Protein AF-A0A482RME7-F1 (afdb_monomer_lite)

Structure (mmCIF, N/CA/C/O backbone):
data_AF-A0A482RME7-F1
#
_entry.id   AF-A0A482RME7-F1
#
loop_
_atom_site.group_PDB
_atom_site.id
_atom_site.type_symbol
_atom_site.label_atom_id
_atom_site.label_alt_id
_atom_site.label_comp_id
_atom_site.label_asym_id
_atom_site.label_entity_id
_atom_site.label_seq_id
_atom_site.pdbx_PDB_ins_code
_atom_site.Cartn_x
_atom_site.Cartn_y
_atom_site.Cartn_z
_atom_site.occupancy
_atom_site.B_iso_or_equiv
_atom_site.auth_seq_id
_atom_site.auth_comp_id
_atom_site.auth_asym_id
_atom_site.auth_atom_id
_atom_site.pdbx_PDB_model_num
ATOM 1 N N . MET A 1 1 ? -1.978 -11.776 43.006 1.00 37.91 1 MET A N 1
ATOM 2 C CA . MET A 1 1 ? -3.257 -11.150 42.610 1.00 37.91 1 MET A CA 1
ATOM 3 C C . MET A 1 1 ? -3.435 -11.376 41.119 1.00 37.91 1 MET A C 1
ATOM 5 O O . MET A 1 1 ? -2.630 -10.884 40.343 1.00 37.91 1 MET A O 1
ATOM 9 N N . CYS A 1 2 ? -4.378 -12.239 40.746 1.00 36.50 2 CYS A N 1
ATOM 10 C CA . CYS A 1 2 ? -4.654 -12.623 39.361 1.00 36.50 2 CYS A CA 1
ATOM 11 C C . CYS A 1 2 ? -5.530 -11.537 38.718 1.00 36.50 2 CYS A C 1
ATOM 13 O O . CYS A 1 2 ? -6.559 -11.197 39.298 1.00 36.50 2 CYS A O 1
ATOM 15 N N . SER A 1 3 ? -5.124 -10.972 37.576 1.00 45.28 3 SER A N 1
ATOM 16 C CA . SER A 1 3 ? -5.926 -9.988 36.838 1.00 45.28 3 SER A CA 1
ATOM 17 C C . SER A 1 3 ? -6.372 -10.586 35.508 1.00 45.28 3 SER A C 1
ATOM 19 O O . SER A 1 3 ? -5.564 -10.856 34.620 1.00 45.28 3 SER A O 1
ATOM 21 N N . THR A 1 4 ? -7.673 -10.843 35.421 1.00 54.62 4 THR A N 1
ATOM 22 C CA . THR A 1 4 ? -8.388 -11.442 34.294 1.00 54.62 4 THR A CA 1
ATOM 23 C C . THR A 1 4 ? -8.604 -10.400 33.195 1.00 54.62 4 THR A C 1
ATOM 25 O O . THR A 1 4 ? -9.372 -9.459 33.385 1.00 54.62 4 THR A O 1
ATOM 28 N N . ALA A 1 5 ? -7.988 -10.572 32.023 1.00 50.31 5 ALA A N 1
ATOM 29 C CA . ALA A 1 5 ? -8.332 -9.794 30.832 1.00 50.31 5 ALA A CA 1
ATOM 30 C C . ALA A 1 5 ? -9.289 -10.604 29.945 1.00 50.31 5 ALA A C 1
ATOM 32 O O . ALA A 1 5 ? -8.977 -11.708 29.506 1.00 50.31 5 ALA A O 1
ATOM 33 N N . HIS A 1 6 ? -10.481 -10.047 29.733 1.00 44.69 6 HIS A N 1
ATOM 34 C CA . HIS A 1 6 ? -11.578 -10.633 28.973 1.00 44.69 6 HIS A CA 1
ATOM 35 C C . HIS A 1 6 ? -11.213 -10.795 27.491 1.00 44.69 6 HIS A C 1
ATOM 37 O O . HIS A 1 6 ? -10.979 -9.815 26.785 1.00 44.69 6 HIS A O 1
ATOM 43 N N . ALA A 1 7 ? -11.240 -12.034 27.004 1.00 47.12 7 ALA A N 1
ATOM 44 C CA . ALA A 1 7 ? -11.271 -12.321 25.579 1.00 47.12 7 ALA A CA 1
ATOM 45 C C . ALA A 1 7 ? -12.641 -11.905 25.016 1.00 47.12 7 ALA A C 1
ATOM 47 O O . ALA A 1 7 ? -13.650 -12.564 25.267 1.00 47.12 7 ALA A O 1
ATOM 48 N N . ILE A 1 8 ? -12.692 -10.813 24.248 1.00 54.03 8 ILE A N 1
ATOM 49 C CA . ILE A 1 8 ? -13.867 -10.475 23.438 1.00 54.03 8 ILE A CA 1
ATOM 50 C C . ILE A 1 8 ? -13.889 -11.449 22.260 1.00 54.03 8 ILE A C 1
ATOM 52 O O . ILE A 1 8 ? -13.240 -11.244 21.234 1.00 54.03 8 ILE A O 1
ATOM 56 N N . MET A 1 9 ? -14.610 -12.554 22.430 1.00 48.81 9 MET A N 1
ATOM 57 C CA . MET A 1 9 ? -14.927 -13.468 21.343 1.00 48.81 9 MET A CA 1
ATOM 58 C C . MET A 1 9 ? -15.847 -12.751 20.347 1.00 48.81 9 MET A C 1
ATOM 60 O O . MET A 1 9 ? -17.003 -12.458 20.646 1.00 48.81 9 MET A O 1
ATOM 64 N N . SER A 1 10 ? -15.330 -12.463 19.152 1.00 49.81 10 SER A N 1
ATOM 65 C CA . SER A 1 10 ? -16.126 -11.997 18.015 1.00 49.81 10 SER A CA 1
ATOM 66 C C . SER A 1 10 ? -17.011 -13.146 17.528 1.00 49.81 10 SER A C 1
ATOM 68 O O . SER A 1 10 ? -16.538 -14.078 16.876 1.00 49.81 10 SER A O 1
ATOM 70 N N . SER A 1 11 ? -18.297 -13.108 17.877 1.00 53.41 11 SER A N 1
ATOM 71 C CA . SER A 1 11 ? -19.300 -13.989 17.288 1.00 53.41 11 SER A CA 1
ATOM 72 C C . SER A 1 11 ? -19.514 -13.577 15.829 1.00 53.41 11 SER A C 1
ATOM 74 O O . SER A 1 11 ? -19.909 -12.453 15.520 1.00 53.41 11 SER A O 1
ATOM 76 N N . GLY A 1 12 ? -19.189 -14.483 14.906 1.00 57.78 12 GLY A N 1
ATOM 77 C CA . GLY A 1 12 ? -19.314 -14.265 13.468 1.00 57.78 12 GLY A CA 1
ATOM 78 C C . GLY A 1 12 ? -20.773 -14.184 13.026 1.00 57.78 12 GLY A C 1
ATOM 79 O O . GLY A 1 12 ? -21.328 -15.165 12.535 1.00 57.78 12 GLY A O 1
ATOM 80 N N . SER A 1 13 ? -21.400 -13.017 13.173 1.00 70.19 13 SER A N 1
ATOM 81 C CA . SER A 1 13 ? -22.670 -12.719 12.514 1.00 70.19 13 SER A CA 1
ATOM 82 C C . SER A 1 13 ? -22.415 -12.398 11.037 1.00 70.19 13 SER A C 1
ATOM 84 O O . SER A 1 13 ? -21.530 -11.612 10.685 1.00 70.19 13 SER A O 1
ATOM 86 N N . ARG A 1 14 ? -23.168 -13.043 10.133 1.00 81.00 14 ARG A N 1
ATOM 87 C CA . ARG A 1 14 ? -23.139 -12.697 8.704 1.00 81.00 14 ARG A CA 1
ATOM 88 C C . ARG A 1 14 ? -23.665 -11.273 8.556 1.00 81.00 14 ARG A C 1
ATOM 90 O O . ARG A 1 14 ? -24.838 -11.024 8.818 1.00 81.00 14 ARG A O 1
ATOM 97 N N . LEU A 1 15 ? -22.794 -10.354 8.156 1.00 85.12 15 LEU A N 1
ATOM 98 C CA . LEU A 1 15 ? -23.171 -8.966 7.921 1.00 85.12 15 LEU A CA 1
ATOM 99 C C . LEU A 1 15 ? -24.211 -8.850 6.809 1.00 85.12 15 LEU A C 1
ATOM 101 O O . LEU A 1 15 ? -24.164 -9.579 5.813 1.00 85.12 15 LEU A O 1
ATOM 105 N N . SER A 1 16 ? -25.100 -7.867 6.938 1.00 94.12 16 SER A N 1
ATOM 106 C CA . SER A 1 16 ? -25.964 -7.465 5.832 1.00 94.12 16 SER A CA 1
ATOM 107 C C . SER A 1 16 ? -25.137 -6.879 4.678 1.00 94.12 16 SER A C 1
ATOM 109 O O . SER A 1 16 ? -24.026 -6.383 4.873 1.00 94.12 16 SER A O 1
ATOM 111 N N . LYS A 1 17 ? -25.688 -6.887 3.456 1.00 92.75 17 LYS A N 1
ATOM 112 C CA . LYS A 1 17 ? -25.024 -6.293 2.278 1.00 92.75 17 LYS A CA 1
ATOM 113 C C . LYS A 1 17 ? -24.604 -4.837 2.523 1.00 92.75 17 LYS A C 1
ATOM 115 O O . LYS A 1 17 ? -23.488 -4.456 2.183 1.00 92.75 17 LYS A O 1
ATOM 120 N N . LEU A 1 18 ? -25.472 -4.056 3.171 1.00 95.25 18 LEU A N 1
ATOM 121 C CA . LEU A 1 18 ? -25.199 -2.667 3.540 1.00 95.25 18 LEU A CA 1
ATOM 122 C C . LEU A 1 18 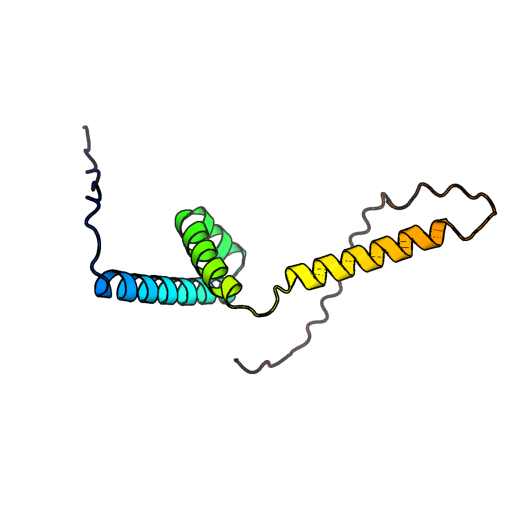? -24.044 -2.560 4.545 1.00 95.25 18 LEU A C 1
ATOM 124 O O . LEU A 1 18 ? -23.143 -1.748 4.362 1.00 95.25 18 LEU A O 1
ATOM 128 N N . GLN A 1 19 ? -24.038 -3.400 5.582 1.00 96.06 19 GLN A N 1
ATOM 129 C CA . GLN A 1 19 ? -22.966 -3.411 6.582 1.00 96.06 19 GLN A CA 1
ATOM 130 C C . GLN A 1 19 ? -21.611 -3.778 5.966 1.00 96.06 19 GLN A C 1
ATOM 132 O O . GLN A 1 19 ? -20.595 -3.188 6.327 1.00 96.06 19 GLN A O 1
ATOM 137 N N . THR A 1 20 ? -21.588 -4.710 5.013 1.00 93.69 20 THR A N 1
ATOM 138 C CA . THR A 1 20 ? -20.371 -5.064 4.272 1.00 93.69 20 THR A CA 1
ATOM 139 C C . THR A 1 20 ? -19.870 -3.899 3.420 1.00 93.69 20 THR A C 1
ATOM 141 O O . THR A 1 20 ? -18.677 -3.604 3.445 1.00 93.69 20 THR A O 1
ATOM 144 N N . ALA A 1 21 ? -20.765 -3.198 2.715 1.00 93.50 21 ALA A N 1
ATOM 145 C CA . ALA A 1 21 ? -20.400 -2.027 1.917 1.00 93.50 21 ALA A CA 1
ATOM 146 C C . ALA A 1 21 ? -19.836 -0.891 2.788 1.00 93.50 21 ALA A C 1
ATOM 148 O O . ALA A 1 21 ? -18.777 -0.343 2.484 1.00 93.50 21 ALA A O 1
ATOM 149 N N . LEU A 1 22 ? -20.486 -0.595 3.917 1.00 95.75 22 LEU A N 1
ATOM 150 C CA . LEU A 1 22 ? -20.002 0.395 4.885 1.00 95.75 22 LEU A CA 1
ATOM 151 C C . LEU A 1 22 ? -18.644 -0.003 5.473 1.00 95.75 22 LEU A C 1
ATOM 153 O O . LEU A 1 22 ? -17.750 0.834 5.585 1.00 95.75 22 LEU A O 1
ATOM 157 N N . ARG A 1 23 ? -18.448 -1.287 5.797 1.00 94.06 23 ARG A N 1
ATOM 158 C CA . ARG A 1 23 ? -17.149 -1.796 6.255 1.00 94.06 23 ARG A CA 1
ATOM 159 C C . ARG A 1 23 ? -16.065 -1.586 5.200 1.00 94.06 23 ARG A C 1
ATOM 161 O O . ARG A 1 23 ? -14.990 -1.115 5.548 1.00 94.06 23 ARG A O 1
ATOM 168 N N . ALA A 1 24 ? -16.343 -1.887 3.934 1.00 92.31 24 ALA A N 1
ATOM 169 C CA . ALA A 1 24 ? -15.386 -1.672 2.850 1.00 92.31 24 ALA A CA 1
ATOM 170 C C . ALA A 1 24 ? -15.018 -0.184 2.695 1.00 92.31 24 ALA A C 1
ATOM 172 O O . ALA A 1 24 ? -13.845 0.145 2.519 1.00 92.31 24 ALA A O 1
ATOM 173 N N . GLN A 1 25 ? -15.990 0.725 2.831 1.00 94.94 25 GLN A N 1
ATOM 174 C CA . GLN A 1 25 ? -15.720 2.167 2.821 1.00 94.94 25 GLN A CA 1
ATOM 175 C C . GLN A 1 25 ? -14.841 2.609 3.999 1.00 94.94 25 GLN A C 1
ATOM 177 O O . GLN A 1 25 ? -13.899 3.378 3.798 1.00 94.94 25 GLN A O 1
ATOM 182 N N . LEU A 1 26 ? -15.104 2.098 5.205 1.00 95.69 26 LEU A N 1
ATOM 183 C CA . LEU A 1 26 ? -14.287 2.383 6.389 1.00 95.69 26 LEU A CA 1
ATOM 184 C C . LEU A 1 26 ? -12.851 1.875 6.229 1.00 95.69 26 LEU A C 1
ATOM 186 O O . LEU A 1 26 ? -11.908 2.606 6.524 1.00 95.69 26 LEU A O 1
ATOM 190 N N . GLU A 1 27 ? -12.674 0.658 5.711 1.00 93.94 27 GLU A N 1
ATOM 191 C CA . GLU A 1 27 ? -11.349 0.103 5.414 1.00 93.94 27 GLU A CA 1
ATOM 192 C C . GLU A 1 27 ? -10.596 0.966 4.386 1.00 93.94 27 GLU A C 1
ATOM 194 O O . GLU A 1 27 ? -9.405 1.234 4.550 1.00 93.94 27 GLU A O 1
ATOM 199 N N . GLY A 1 28 ? -11.294 1.470 3.363 1.00 94.81 28 GLY A N 1
ATOM 200 C CA . GLY A 1 28 ? -10.725 2.400 2.387 1.00 94.81 28 GLY A CA 1
ATOM 201 C C . GLY A 1 28 ? -10.295 3.736 3.003 1.00 94.81 28 GLY A C 1
ATOM 20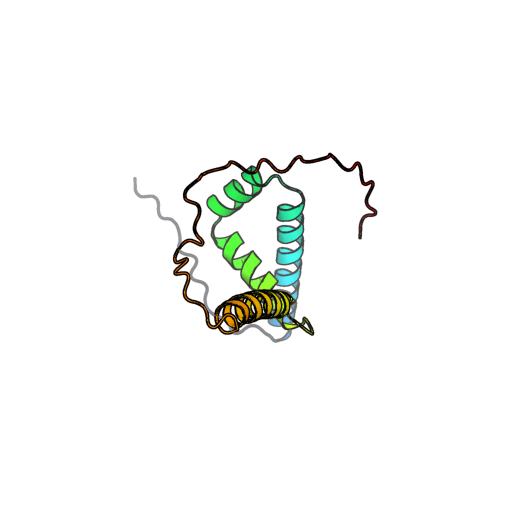2 O O . GLY A 1 28 ? -9.221 4.242 2.676 1.00 94.81 28 GLY A O 1
ATOM 203 N N . ALA A 1 29 ? -11.095 4.306 3.908 1.00 96.44 29 ALA A N 1
ATOM 204 C CA . ALA A 1 29 ? -10.747 5.538 4.619 1.00 96.44 29 ALA A CA 1
ATOM 205 C C . ALA A 1 29 ? -9.535 5.338 5.544 1.00 96.44 29 ALA A C 1
ATOM 207 O O . ALA A 1 29 ? -8.605 6.147 5.522 1.00 96.44 29 ALA A O 1
ATOM 208 N N . GLN A 1 30 ? -9.503 4.227 6.288 1.00 94.94 30 GLN A N 1
ATOM 209 C CA . GLN A 1 30 ? -8.376 3.863 7.146 1.00 94.94 30 GLN A CA 1
ATOM 210 C C . GLN A 1 30 ? -7.083 3.718 6.338 1.00 94.94 30 GLN A C 1
ATOM 212 O O . GLN A 1 30 ? -6.044 4.237 6.745 1.00 94.94 30 GLN A O 1
ATOM 217 N N . PHE A 1 31 ? -7.145 3.064 5.173 1.00 97.31 31 PHE A N 1
ATOM 218 C CA . PHE A 1 31 ? -5.995 2.946 4.280 1.00 97.31 31 PHE A CA 1
ATOM 219 C C . PHE A 1 31 ? -5.478 4.316 3.825 1.00 97.31 31 PHE A C 1
ATOM 221 O O . PHE A 1 31 ? -4.274 4.550 3.892 1.00 97.31 31 PHE A O 1
ATOM 228 N N . ARG A 1 32 ? -6.359 5.238 3.410 1.00 97.62 32 ARG A N 1
ATOM 229 C CA . ARG A 1 32 ? -5.947 6.584 2.964 1.00 97.62 32 ARG A CA 1
ATOM 230 C C . ARG A 1 32 ? -5.253 7.369 4.073 1.00 97.62 32 ARG A C 1
ATOM 232 O O . ARG A 1 32 ? -4.194 7.936 3.832 1.00 97.62 32 ARG A O 1
ATOM 239 N N . GLN A 1 33 ? -5.823 7.354 5.275 1.00 96.94 33 GLN A N 1
ATOM 240 C CA . GLN A 1 33 ? -5.248 8.027 6.443 1.00 96.94 33 GLN A CA 1
ATOM 241 C C . GLN A 1 33 ? -3.885 7.440 6.827 1.00 96.94 33 GLN A C 1
ATOM 243 O O . GLN A 1 33 ? -2.925 8.171 7.071 1.00 96.94 33 GLN A O 1
ATOM 248 N N . LEU A 1 34 ? -3.774 6.109 6.836 1.00 96.81 34 LEU A N 1
ATOM 249 C CA . LEU A 1 34 ? -2.512 5.438 7.127 1.00 96.81 34 LEU A CA 1
ATOM 250 C C . LEU A 1 34 ? -1.459 5.739 6.055 1.00 96.81 34 LEU A C 1
ATOM 252 O O . LEU A 1 34 ? -0.316 6.032 6.384 1.00 96.81 34 LEU A O 1
ATOM 256 N N . ASN A 1 35 ? -1.846 5.721 4.782 1.00 97.50 35 ASN A N 1
ATOM 257 C CA . ASN A 1 35 ? -0.966 6.060 3.673 1.00 97.50 35 ASN A CA 1
ATOM 258 C C . ASN A 1 35 ? -0.439 7.499 3.786 1.00 97.50 35 ASN A C 1
ATOM 260 O O . ASN A 1 35 ? 0.764 7.722 3.682 1.00 97.50 35 ASN A O 1
ATOM 264 N N . GLU A 1 36 ? -1.316 8.465 4.065 1.00 97.62 36 GLU A N 1
ATOM 265 C CA . GLU A 1 36 ? -0.925 9.857 4.306 1.00 97.62 36 GLU A CA 1
ATOM 266 C C . GLU A 1 36 ? 0.052 9.974 5.480 1.00 97.62 36 GLU A C 1
ATOM 268 O O . GLU A 1 36 ? 1.091 10.625 5.361 1.00 97.62 36 GLU A O 1
ATOM 273 N N . THR A 1 37 ? -0.223 9.276 6.584 1.00 96.75 37 THR A N 1
ATOM 274 C CA . THR A 1 37 ? 0.670 9.238 7.751 1.00 96.75 37 THR A CA 1
ATOM 275 C C . THR A 1 37 ? 2.062 8.736 7.356 1.00 96.75 37 THR A C 1
ATOM 277 O O . THR A 1 37 ? 3.067 9.365 7.680 1.00 96.75 37 THR A O 1
ATOM 280 N N . LEU A 1 38 ? 2.137 7.645 6.590 1.00 96.94 38 LEU A N 1
ATOM 281 C CA . LEU A 1 38 ? 3.406 7.055 6.155 1.00 96.94 38 LEU A CA 1
ATOM 282 C C . LEU A 1 38 ? 4.195 7.950 5.183 1.00 96.94 38 LEU A C 1
ATOM 284 O O . LEU A 1 38 ? 5.423 7.873 5.175 1.00 96.94 38 LEU A O 1
ATOM 288 N N . TYR A 1 39 ? 3.523 8.798 4.396 1.00 95.50 39 TYR A N 1
ATOM 289 C CA . TYR A 1 39 ? 4.173 9.755 3.487 1.00 95.50 39 TYR A CA 1
ATOM 290 C C . TYR A 1 39 ? 4.571 11.080 4.147 1.00 95.50 39 TYR A C 1
ATOM 292 O O . TYR A 1 39 ? 5.436 11.784 3.624 1.00 95.50 39 TYR A O 1
ATOM 300 N N . THR A 1 40 ? 3.952 11.432 5.272 1.00 97.12 40 THR A N 1
ATOM 301 C CA . THR A 1 40 ? 4.181 12.710 5.969 1.00 97.12 40 THR A CA 1
ATOM 302 C C . THR A 1 40 ? 5.119 12.584 7.167 1.00 97.12 40 THR A C 1
ATOM 304 O O . THR A 1 40 ? 5.742 13.567 7.568 1.00 97.12 40 THR A O 1
ATOM 307 N N . GLN A 1 41 ? 5.264 11.385 7.730 1.00 95.81 41 GLN A N 1
ATOM 308 C CA . GLN A 1 41 ? 6.172 11.116 8.842 1.00 95.81 41 GLN A CA 1
ATOM 309 C C . GLN A 1 41 ? 7.582 10.729 8.376 1.00 95.81 41 GLN A C 1
ATOM 311 O O . GLN A 1 41 ? 7.809 10.291 7.248 1.00 95.81 41 GLN A O 1
ATOM 316 N N . SER A 1 42 ? 8.566 10.879 9.269 1.00 97.94 42 SER A N 1
ATOM 317 C CA . SER A 1 42 ? 9.920 10.388 9.011 1.00 97.94 42 SER A CA 1
ATOM 318 C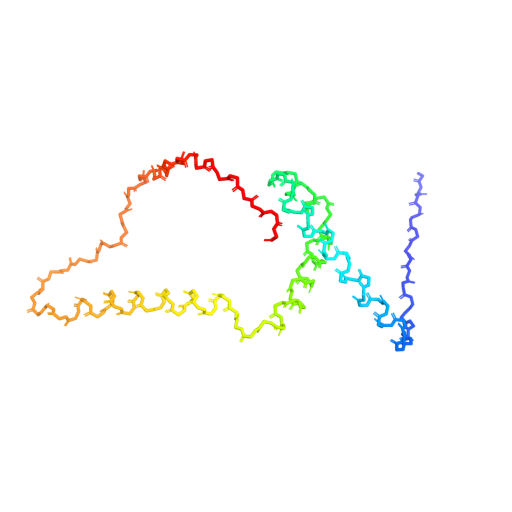 C . SER A 1 42 ? 9.952 8.858 8.981 1.00 97.94 42 SER A C 1
ATOM 320 O O . SER A 1 42 ? 9.197 8.190 9.685 1.00 97.94 42 SER A O 1
ATOM 322 N N . GLY A 1 43 ? 10.892 8.278 8.228 1.00 96.44 43 GLY A N 1
ATOM 323 C CA . GLY A 1 43 ? 11.036 6.820 8.153 1.00 96.44 43 GLY A CA 1
ATOM 324 C C . GLY A 1 43 ? 11.277 6.151 9.513 1.00 96.44 43 GLY A C 1
ATOM 325 O O . GLY A 1 43 ? 10.779 5.055 9.747 1.00 96.44 43 GLY A O 1
ATOM 326 N N . THR A 1 44 ? 11.979 6.818 10.438 1.00 97.69 44 THR A N 1
ATOM 327 C CA . THR A 1 44 ? 12.183 6.318 11.808 1.00 97.69 44 THR A CA 1
ATOM 328 C C . THR A 1 44 ? 10.888 6.308 12.618 1.00 97.69 44 THR A C 1
ATOM 330 O O . THR A 1 44 ? 10.629 5.336 13.326 1.00 97.69 44 THR A O 1
ATOM 333 N N . ALA A 1 45 ? 10.053 7.343 12.483 1.00 97.25 45 ALA A N 1
ATOM 334 C CA . ALA A 1 45 ? 8.747 7.407 13.130 1.00 97.25 45 ALA A CA 1
ATOM 335 C C . ALA A 1 45 ? 7.785 6.357 12.553 1.00 97.25 45 ALA A C 1
ATOM 337 O O . ALA A 1 45 ? 7.176 5.609 13.315 1.00 97.25 45 ALA A O 1
ATOM 338 N N . SER A 1 46 ? 7.725 6.223 11.225 1.00 97.12 46 SER A N 1
ATOM 339 C CA . SER A 1 46 ? 6.918 5.201 10.548 1.00 97.12 46 SER A CA 1
ATOM 340 C C . SER A 1 46 ? 7.350 3.782 10.934 1.00 97.12 46 SER A C 1
ATOM 342 O O . SER A 1 46 ? 6.509 2.920 11.185 1.00 97.12 46 SER A O 1
ATOM 344 N N . PHE A 1 47 ? 8.660 3.532 11.042 1.00 97.19 47 PHE A N 1
ATOM 345 C CA . PHE A 1 47 ? 9.184 2.246 11.501 1.00 97.19 47 PHE A CA 1
ATOM 346 C C . PHE A 1 47 ? 8.779 1.945 12.948 1.00 97.19 47 PHE A C 1
ATOM 348 O O . PHE A 1 47 ? 8.313 0.841 13.230 1.00 97.19 47 PHE A O 1
ATOM 355 N N . ALA A 1 48 ? 8.908 2.918 13.854 1.00 97.75 48 ALA A N 1
ATOM 356 C CA . ALA A 1 48 ? 8.477 2.761 15.240 1.00 97.75 48 ALA A CA 1
ATOM 357 C C . ALA A 1 48 ? 6.965 2.494 15.329 1.00 97.75 48 ALA A C 1
ATOM 359 O O . ALA A 1 48 ? 6.555 1.557 16.011 1.00 97.75 48 ALA A O 1
ATOM 360 N N . LEU A 1 49 ? 6.144 3.246 14.587 1.00 96.75 49 LEU A N 1
ATOM 361 C CA . LEU A 1 49 ? 4.690 3.069 14.524 1.00 96.75 49 LEU A CA 1
ATOM 362 C C . LEU A 1 49 ? 4.308 1.637 14.121 1.00 96.75 49 LEU A C 1
ATOM 364 O O . LEU A 1 49 ? 3.535 0.980 14.819 1.00 96.75 49 LEU A O 1
ATOM 368 N N . LEU A 1 50 ? 4.878 1.142 13.021 1.00 96.31 50 LEU A N 1
ATOM 369 C CA . LEU A 1 50 ? 4.590 -0.200 12.509 1.00 96.31 50 LEU A CA 1
ATOM 370 C C . LEU A 1 50 ? 5.149 -1.306 13.415 1.00 96.31 50 LEU A C 1
ATOM 372 O O . LEU A 1 50 ? 4.536 -2.365 13.528 1.00 96.31 50 LEU A O 1
ATOM 376 N N . SER A 1 51 ? 6.272 -1.054 14.091 1.00 97.00 51 SER A N 1
ATOM 377 C CA . SER A 1 51 ? 6.861 -1.995 15.053 1.00 97.00 51 SER A CA 1
ATOM 378 C C . SER A 1 51 ? 6.021 -2.105 16.327 1.00 97.00 51 SER A C 1
ATOM 380 O O . SER A 1 51 ? 5.810 -3.203 16.837 1.00 97.00 51 SER A O 1
ATOM 382 N N . HIS A 1 52 ? 5.505 -0.980 16.830 1.00 97.50 52 HIS A N 1
ATOM 383 C CA . HIS A 1 52 ? 4.615 -0.954 17.990 1.00 97.50 52 HIS A CA 1
ATOM 384 C C . HIS A 1 52 ? 3.232 -1.530 17.678 1.00 97.50 52 HIS A C 1
ATOM 386 O O . HIS A 1 52 ? 2.602 -2.120 18.555 1.00 97.50 52 HIS A O 1
ATOM 392 N N . GLN A 1 53 ? 2.749 -1.364 16.444 1.00 96.31 53 GLN A N 1
ATOM 393 C CA . GLN A 1 53 ? 1.422 -1.810 16.025 1.00 96.31 53 GLN A CA 1
ATOM 394 C C . GLN A 1 53 ? 1.489 -2.675 14.751 1.00 96.31 53 GLN A C 1
ATOM 396 O O . GLN A 1 53 ? 1.104 -2.219 13.671 1.00 96.31 53 GLN A O 1
ATOM 401 N N . PRO A 1 54 ? 1.885 -3.961 14.859 1.00 95.75 54 PRO A N 1
ATOM 402 C CA . PRO A 1 54 ? 2.069 -4.840 13.697 1.00 95.75 54 PRO A CA 1
ATOM 403 C C . PRO A 1 54 ? 0.807 -5.033 12.844 1.00 95.75 54 PRO A C 1
ATOM 405 O O . PRO A 1 54 ? 0.883 -5.262 11.641 1.00 95.75 54 PRO A O 1
ATOM 408 N N . HIS A 1 55 ? -0.383 -4.908 13.437 1.00 95.38 55 HIS A N 1
ATOM 409 C CA . HIS A 1 55 ? -1.646 -5.017 12.704 1.00 95.38 55 HIS A CA 1
ATOM 410 C C . HIS A 1 55 ? -1.821 -3.910 11.644 1.00 95.38 55 HIS A C 1
ATOM 412 O O . HIS A 1 55 ? -2.451 -4.156 10.613 1.00 95.38 55 HIS A O 1
ATOM 418 N N . LEU A 1 56 ? -1.230 -2.722 11.849 1.00 95.12 56 LEU A N 1
ATOM 419 C CA . LEU A 1 56 ? -1.267 -1.626 10.875 1.00 95.12 56 LEU A CA 1
ATOM 420 C C . LEU A 1 56 ? -0.537 -1.995 9.585 1.00 95.12 56 LEU A C 1
ATOM 422 O O . LEU A 1 56 ? -0.990 -1.629 8.505 1.00 95.12 56 LEU A O 1
ATOM 426 N N . PHE A 1 57 ? 0.540 -2.777 9.678 1.00 95.81 57 PHE A N 1
ATOM 427 C CA . PHE A 1 57 ? 1.253 -3.286 8.508 1.00 95.81 57 PHE A CA 1
ATOM 428 C C . PHE A 1 57 ? 0.332 -4.148 7.632 1.00 95.81 57 PHE A C 1
ATOM 430 O O . PHE A 1 57 ? 0.225 -3.943 6.422 1.00 95.81 57 PHE A O 1
ATOM 437 N N . HIS A 1 58 ? -0.408 -5.072 8.251 1.00 95.50 58 HIS A N 1
ATOM 438 C CA . HIS A 1 58 ? -1.373 -5.908 7.537 1.00 95.50 58 HIS A CA 1
ATOM 439 C C . HIS A 1 58 ? -2.533 -5.090 6.958 1.00 95.50 58 HIS A C 1
ATOM 441 O O . HIS A 1 58 ? -2.931 -5.331 5.816 1.00 95.50 58 HIS A O 1
ATOM 447 N N . ALA A 1 59 ? -3.055 -4.118 7.713 1.00 94.00 59 ALA A N 1
ATOM 448 C CA . ALA A 1 59 ? -4.120 -3.227 7.253 1.00 94.00 59 ALA A CA 1
ATOM 449 C C . ALA A 1 59 ? -3.674 -2.391 6.042 1.00 94.00 59 ALA A C 1
ATOM 451 O O . ALA A 1 59 ? -4.378 -2.347 5.031 1.00 94.00 59 ALA A O 1
ATOM 452 N N . TYR A 1 60 ? -2.468 -1.819 6.100 1.00 96.88 60 TYR A N 1
ATOM 453 C CA . TYR A 1 60 ? -1.854 -1.093 4.992 1.00 96.88 60 TYR A CA 1
ATOM 454 C C . TYR A 1 60 ? -1.745 -1.970 3.742 1.00 96.88 60 TYR A C 1
ATOM 456 O O . TYR A 1 60 ? -2.253 -1.606 2.682 1.00 96.88 60 TYR A O 1
ATOM 464 N N . HIS A 1 61 ? -1.162 -3.167 3.863 1.00 96.62 61 HIS A N 1
ATOM 465 C CA . HIS A 1 61 ? -0.981 -4.068 2.721 1.00 96.62 61 HIS A CA 1
ATOM 466 C C . HIS A 1 61 ? -2.284 -4.693 2.205 1.00 96.62 61 HIS A C 1
ATOM 468 O O . HIS A 1 61 ? -2.346 -5.114 1.048 1.00 96.62 61 HIS A O 1
ATOM 474 N N . LYS A 1 62 ? -3.334 -4.781 3.026 1.00 96.12 62 LYS A N 1
ATOM 475 C CA . LYS A 1 62 ? -4.681 -5.131 2.557 1.00 96.12 62 LYS A CA 1
ATOM 476 C C . LYS A 1 62 ? -5.242 -4.009 1.680 1.00 96.12 62 LYS A C 1
ATOM 478 O O . LYS A 1 62 ? -5.642 -4.283 0.553 1.00 96.12 62 LYS A O 1
ATOM 483 N N . GLY A 1 63 ? -5.202 -2.764 2.159 1.00 95.75 63 GLY A N 1
ATOM 484 C CA . GLY A 1 63 ? -5.653 -1.603 1.388 1.00 95.75 63 GLY A CA 1
ATOM 485 C C . GLY A 1 63 ? -4.861 -1.408 0.093 1.00 95.75 63 GLY A C 1
ATOM 486 O O . GLY A 1 63 ? -5.456 -1.249 -0.968 1.00 95.75 63 GLY A O 1
ATOM 487 N N . TYR A 1 64 ? -3.532 -1.536 0.149 1.00 96.69 64 TYR A N 1
ATOM 488 C CA . TYR A 1 64 ? -2.663 -1.444 -1.026 1.00 96.69 64 TYR A CA 1
ATOM 489 C C . TYR A 1 64 ? -3.021 -2.482 -2.099 1.00 96.69 64 TYR A C 1
ATOM 491 O O . TYR A 1 64 ? -3.147 -2.131 -3.266 1.00 96.69 64 TYR A O 1
ATOM 499 N N . ARG A 1 65 ? -3.253 -3.749 -1.719 1.00 96.00 65 ARG A N 1
ATOM 500 C CA . ARG A 1 65 ? -3.654 -4.801 -2.671 1.00 96.00 65 ARG A CA 1
ATOM 501 C C . ARG A 1 65 ? -4.995 -4.516 -3.336 1.00 96.00 65 ARG A C 1
ATOM 503 O O . ARG A 1 65 ? -5.112 -4.735 -4.535 1.00 96.00 65 ARG A O 1
ATOM 510 N N . ASN A 1 66 ? -5.967 -4.014 -2.575 1.00 94.50 66 ASN A N 1
ATOM 511 C CA . ASN A 1 66 ? -7.260 -3.626 -3.134 1.00 94.50 66 ASN A CA 1
ATOM 512 C C . ASN A 1 66 ? -7.095 -2.514 -4.182 1.00 94.50 66 ASN A C 1
ATOM 514 O O . ASN A 1 66 ? -7.698 -2.600 -5.238 1.00 94.50 66 ASN A O 1
ATOM 518 N N . GLN A 1 67 ? -6.231 -1.525 -3.927 1.00 93.62 67 GLN A N 1
ATOM 519 C CA . GLN A 1 67 ? -5.975 -0.440 -4.882 1.00 93.62 67 GLN A CA 1
ATOM 520 C C . GLN A 1 67 ? -5.222 -0.911 -6.131 1.00 93.62 67 GLN A C 1
ATOM 522 O O . GLN A 1 67 ? -5.536 -0.475 -7.232 1.00 93.62 67 GLN A O 1
ATOM 527 N N . VAL A 1 68 ? -4.221 -1.784 -5.970 1.00 95.88 68 VAL A N 1
ATOM 528 C CA . VAL A 1 68 ? -3.420 -2.302 -7.094 1.00 95.88 68 VAL A CA 1
ATOM 529 C C . VAL A 1 68 ? -4.241 -3.208 -8.010 1.00 95.88 68 VAL A C 1
ATOM 531 O O . VAL A 1 68 ? -3.966 -3.255 -9.204 1.00 95.88 68 VAL A O 1
ATOM 534 N N . ALA A 1 69 ? -5.248 -3.910 -7.481 1.00 93.94 69 ALA A N 1
ATOM 535 C CA . ALA A 1 69 ? -6.117 -4.776 -8.278 1.00 93.94 69 ALA A CA 1
ATOM 5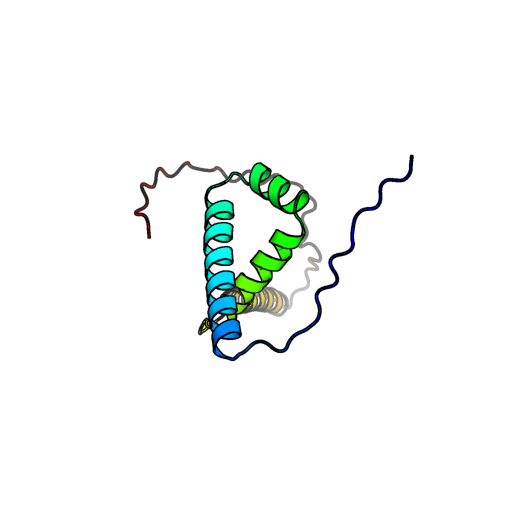36 C C . ALA A 1 69 ? -6.855 -4.021 -9.398 1.00 93.94 69 ALA A C 1
ATOM 538 O O . ALA A 1 69 ? -7.134 -4.609 -10.440 1.00 93.94 69 ALA A O 1
ATOM 539 N N . ASP A 1 70 ? -7.112 -2.726 -9.202 1.00 94.00 70 ASP A N 1
ATOM 540 C CA . ASP A 1 70 ? -7.809 -1.878 -10.170 1.00 94.00 70 ASP A CA 1
ATOM 541 C C . ASP A 1 70 ? -6.857 -1.209 -11.179 1.00 94.00 70 ASP A C 1
ATOM 543 O O . ASP A 1 70 ? -7.298 -0.482 -12.073 1.00 94.00 70 ASP A O 1
ATOM 547 N N . TRP A 1 71 ? -5.539 -1.403 -11.054 1.00 95.31 71 TRP A N 1
ATOM 548 C CA . TRP A 1 71 ? -4.581 -0.784 -11.967 1.00 95.31 71 TRP A CA 1
ATOM 549 C C . TRP A 1 71 ? -4.572 -1.514 -13.317 1.00 95.31 71 TRP A C 1
ATOM 551 O O . TRP A 1 71 ? -4.451 -2.738 -13.345 1.00 95.31 71 TRP A O 1
ATOM 561 N N . PRO A 1 72 ? -4.612 -0.791 -14.453 1.00 96.56 72 PRO A N 1
ATOM 562 C CA . PRO A 1 72 ? -4.596 -1.415 -15.779 1.00 96.56 72 PRO A CA 1
ATOM 563 C C . PRO A 1 72 ? -3.286 -2.164 -16.067 1.00 96.56 72 PRO A C 1
ATOM 565 O O . PRO A 1 72 ? -3.263 -3.089 -16.874 1.00 96.56 72 PRO A O 1
ATOM 568 N N . GLN A 1 73 ? -2.192 -1.761 -15.415 1.00 95.19 73 GLN A N 1
ATOM 569 C CA . GLN A 1 73 ? -0.886 -2.400 -15.504 1.00 95.19 73 GLN A CA 1
ATOM 570 C C . GLN A 1 73 ? -0.112 -2.178 -14.202 1.00 95.19 73 GLN A C 1
ATOM 572 O O . GLN A 1 73 ? -0.048 -1.056 -13.696 1.00 95.19 73 GLN A O 1
ATOM 577 N N . ASN A 1 74 ? 0.508 -3.232 -13.666 1.00 94.62 74 ASN A N 1
ATOM 578 C CA . ASN A 1 74 ? 1.338 -3.114 -12.474 1.00 94.62 74 ASN A CA 1
ATOM 579 C C . ASN A 1 74 ? 2.751 -2.633 -12.866 1.00 94.62 74 ASN A C 1
ATOM 581 O O . ASN A 1 74 ? 3.409 -3.271 -13.692 1.00 94.62 74 ASN A O 1
ATOM 585 N N . PRO A 1 75 ? 3.272 -1.540 -12.276 1.00 96.06 75 PRO A N 1
ATOM 586 C CA . PRO A 1 75 ? 4.607 -1.034 -12.598 1.00 96.06 75 PRO A CA 1
ATOM 587 C C . PRO A 1 75 ? 5.728 -2.034 -12.282 1.00 96.06 75 PRO A C 1
ATOM 589 O O . PRO A 1 75 ? 6.796 -1.968 -12.890 1.00 96.06 75 PRO A O 1
ATOM 592 N N . LEU A 1 76 ? 5.500 -2.982 -11.367 1.00 95.19 76 LEU A N 1
ATOM 593 C CA . LEU A 1 76 ? 6.450 -4.058 -11.098 1.00 95.19 76 LEU A CA 1
ATOM 594 C C . LEU A 1 76 ? 6.671 -4.947 -12.325 1.00 95.19 76 LEU A C 1
ATOM 596 O O . LEU A 1 76 ? 7.803 -5.354 -12.575 1.00 95.19 76 LEU A O 1
ATOM 600 N N . ASP A 1 77 ? 5.630 -5.186 -13.121 1.00 96.12 77 ASP A N 1
ATOM 601 C CA . ASP A 1 77 ? 5.733 -5.991 -14.340 1.00 96.12 77 ASP A CA 1
ATOM 602 C C . ASP A 1 77 ? 6.611 -5.293 -15.385 1.00 96.12 77 ASP A C 1
ATOM 604 O O . ASP A 1 77 ? 7.446 -5.935 -16.024 1.00 96.12 77 ASP A O 1
ATOM 608 N N . ILE A 1 78 ? 6.478 -3.967 -15.500 1.00 96.56 78 ILE A N 1
ATOM 609 C CA . ILE A 1 78 ? 7.313 -3.127 -16.372 1.00 96.56 78 ILE A CA 1
ATOM 610 C C . ILE A 1 78 ? 8.775 -3.219 -15.929 1.00 96.56 78 ILE A C 1
ATOM 612 O O . ILE A 1 78 ? 9.643 -3.564 -16.729 1.00 96.56 78 ILE A O 1
ATOM 616 N N . MET A 1 79 ? 9.047 -3.000 -14.640 1.00 97.44 79 MET A N 1
ATOM 617 C CA . MET A 1 79 ? 10.406 -3.071 -14.094 1.00 97.44 79 MET A CA 1
ATOM 618 C C . MET A 1 79 ? 11.032 -4.462 -14.279 1.00 97.44 79 MET A C 1
ATOM 620 O O . MET A 1 79 ? 12.204 -4.576 -14.636 1.00 97.44 79 MET A O 1
ATOM 624 N N . ILE A 1 80 ? 10.262 -5.537 -14.080 1.00 97.31 80 ILE A N 1
ATOM 625 C CA . ILE A 1 80 ? 10.734 -6.909 -14.315 1.00 97.31 80 ILE A CA 1
ATOM 626 C C . ILE A 1 80 ? 11.085 -7.112 -15.792 1.00 97.31 80 ILE A C 1
ATOM 628 O O . ILE A 1 80 ? 12.118 -7.718 -16.091 1.00 97.31 80 ILE A O 1
ATOM 632 N N . ALA A 1 81 ? 10.247 -6.628 -16.711 1.00 96.75 81 ALA A N 1
ATOM 633 C CA . ALA A 1 81 ? 10.510 -6.718 -18.142 1.00 96.75 81 ALA A CA 1
ATOM 634 C C . ALA A 1 81 ? 11.793 -5.964 -18.528 1.00 96.75 81 ALA A C 1
ATOM 636 O O . ALA A 1 81 ? 12.633 -6.519 -19.239 1.00 96.75 81 ALA A O 1
ATOM 637 N N . GLU A 1 82 ? 11.996 -4.756 -17.997 1.00 96.75 82 GLU A N 1
ATOM 638 C CA . GLU A 1 82 ? 13.205 -3.955 -18.224 1.00 96.75 82 GLU A CA 1
ATOM 639 C C . GLU A 1 82 ? 14.467 -4.653 -17.707 1.00 96.75 82 GLU A C 1
ATOM 641 O O . GLU A 1 82 ? 15.456 -4.778 -18.434 1.00 96.75 82 GLU A O 1
ATOM 646 N N . VAL A 1 83 ? 14.432 -5.175 -16.479 1.00 96.25 83 VAL A N 1
ATOM 647 C CA . VAL A 1 83 ? 15.572 -5.900 -15.901 1.00 96.25 83 VAL A CA 1
ATOM 648 C C . VAL A 1 83 ? 15.889 -7.150 -16.724 1.00 96.25 83 VAL A C 1
ATOM 650 O O . VAL A 1 83 ? 17.052 -7.392 -17.052 1.00 96.25 83 VAL A O 1
ATOM 653 N N . LYS A 1 84 ? 14.875 -7.929 -17.121 1.00 95.62 84 LYS A N 1
ATOM 654 C CA . LYS A 1 84 ? 15.062 -9.107 -17.985 1.00 95.62 84 LYS A CA 1
ATOM 655 C C . LYS A 1 84 ? 15.655 -8.732 -19.339 1.00 95.62 84 LYS A C 1
ATOM 657 O O . LYS A 1 84 ? 16.549 -9.429 -19.818 1.00 95.62 84 LYS A O 1
ATOM 662 N N . TYR A 1 85 ? 15.196 -7.633 -19.932 1.00 94.50 85 TYR A N 1
ATOM 663 C CA . TYR A 1 85 ? 15.732 -7.131 -21.190 1.00 94.50 85 TYR A CA 1
ATOM 664 C C . TYR A 1 85 ? 17.224 -6.802 -21.062 1.00 94.50 85 TYR A C 1
ATOM 666 O O . TYR A 1 85 ? 18.032 -7.343 -21.821 1.00 94.50 85 TYR A O 1
ATOM 674 N N . VAL A 1 86 ? 17.612 -6.019 -20.050 1.00 94.12 86 VAL A N 1
ATOM 675 C CA . VAL A 1 86 ? 19.021 -5.666 -19.797 1.00 94.12 86 VAL A CA 1
ATOM 676 C C . VAL A 1 86 ? 19.886 -6.915 -19.605 1.00 94.12 86 VAL A C 1
ATOM 678 O O . VAL A 1 86 ? 20.966 -7.015 -20.194 1.00 94.12 86 VAL A O 1
ATOM 681 N N . LEU A 1 87 ? 19.403 -7.895 -18.836 1.00 93.50 87 LEU A N 1
ATOM 682 C CA . LEU A 1 87 ? 20.111 -9.159 -18.619 1.00 93.50 87 LEU A CA 1
ATOM 683 C C . LEU A 1 87 ? 20.244 -9.981 -19.910 1.00 93.50 87 LEU A C 1
ATOM 685 O O . LEU A 1 87 ? 21.306 -10.550 -20.158 1.00 93.50 87 LEU A O 1
ATOM 689 N N . SER A 1 88 ? 19.211 -10.012 -20.756 1.00 90.31 88 SER A N 1
ATOM 690 C CA . SER A 1 88 ? 19.245 -10.746 -22.028 1.00 90.31 88 SER A CA 1
ATOM 691 C C . SER A 1 88 ? 20.253 -10.156 -23.021 1.00 90.31 88 SER A C 1
ATOM 693 O O . SER A 1 88 ? 21.017 -10.898 -23.637 1.00 90.31 88 SER A O 1
ATOM 695 N N . VAL A 1 89 ? 20.339 -8.826 -23.113 1.00 85.44 89 VAL A N 1
ATOM 696 C CA . VAL A 1 89 ? 21.314 -8.130 -23.967 1.00 85.44 89 VAL A CA 1
ATOM 697 C C . VAL A 1 89 ? 22.739 -8.344 -23.452 1.00 85.44 89 VAL A C 1
ATOM 699 O O . VAL A 1 89 ? 23.658 -8.582 -24.238 1.00 85.44 89 VAL A O 1
ATOM 702 N N . ALA A 1 90 ? 22.941 -8.295 -22.133 1.00 79.44 90 ALA A N 1
ATOM 703 C CA . ALA A 1 90 ? 24.237 -8.592 -21.527 1.00 79.44 90 ALA A CA 1
ATOM 704 C C . ALA A 1 90 ? 24.676 -10.045 -21.790 1.00 79.44 90 ALA A C 1
ATOM 706 O O . ALA A 1 90 ? 25.849 -10.281 -22.072 1.00 79.44 90 ALA A O 1
ATOM 707 N N . ALA A 1 91 ? 23.739 -10.999 -21.763 1.00 74.12 91 ALA A N 1
ATOM 708 C CA . ALA A 1 91 ? 24.003 -12.407 -22.053 1.00 74.12 91 ALA A CA 1
ATOM 709 C C . ALA A 1 91 ? 24.295 -12.682 -23.540 1.00 74.12 91 ALA A C 1
ATOM 711 O O . ALA A 1 91 ? 25.082 -13.566 -23.850 1.00 74.12 91 ALA A O 1
ATOM 712 N N . GLN A 1 92 ? 23.707 -11.929 -24.473 1.00 58.91 92 GLN A N 1
ATOM 713 C CA . GLN A 1 92 ? 23.973 -12.093 -25.911 1.00 58.91 92 GLN A CA 1
ATOM 714 C C . GLN A 1 92 ? 25.348 -11.545 -26.322 1.00 58.91 92 GLN A C 1
ATOM 716 O O . GLN A 1 92 ? 26.009 -12.105 -27.196 1.00 58.91 92 GLN A O 1
ATOM 721 N N . ARG A 1 93 ? 25.823 -10.488 -25.652 1.00 55.03 93 ARG A N 1
ATOM 722 C CA . ARG A 1 93 ? 27.140 -9.877 -25.908 1.00 55.03 93 ARG A CA 1
ATOM 723 C C . ARG A 1 93 ? 28.326 -10.794 -25.600 1.00 55.03 93 ARG A C 1
ATOM 725 O O . ARG A 1 93 ? 29.419 -10.537 -26.094 1.00 55.03 93 ARG A O 1
ATOM 732 N N . THR A 1 94 ? 28.137 -11.859 -24.822 1.00 52.31 94 THR A N 1
ATOM 733 C CA . THR A 1 94 ? 29.194 -12.849 -24.557 1.00 52.31 94 THR A CA 1
ATOM 734 C C . THR A 1 94 ? 29.314 -13.906 -25.658 1.00 52.31 94 THR A C 1
ATOM 736 O O . THR A 1 94 ? 30.310 -14.624 -25.687 1.00 52.31 94 THR A O 1
ATOM 739 N N . HIS A 1 95 ? 28.347 -13.996 -26.582 1.00 51.19 95 HIS A N 1
ATOM 740 C CA . HIS A 1 95 ? 28.271 -15.073 -27.577 1.00 51.19 95 HIS A CA 1
ATOM 741 C C . HIS A 1 95 ? 28.746 -14.670 -28.992 1.00 51.19 95 HIS A C 1
ATOM 743 O O . HIS A 1 95 ? 28.845 -15.527 -29.867 1.00 51.19 95 HIS A O 1
ATOM 749 N N . THR A 1 96 ? 29.067 -13.393 -29.244 1.00 47.16 96 THR A N 1
ATOM 750 C CA . THR A 1 96 ? 29.470 -12.892 -30.580 1.00 47.16 96 THR A CA 1
ATOM 751 C C . THR A 1 96 ? 30.937 -12.476 -30.691 1.00 47.16 96 THR A C 1
ATOM 753 O O . THR A 1 96 ? 31.304 -11.788 -31.640 1.00 47.16 96 THR A O 1
ATOM 756 N N . HIS A 1 97 ? 31.796 -12.885 -29.758 1.00 46.94 97 HIS A N 1
ATOM 757 C CA . HIS A 1 97 ? 33.240 -12.757 -29.944 1.00 46.94 97 HIS A CA 1
ATOM 758 C C . HIS A 1 97 ? 33.880 -14.139 -29.869 1.00 46.94 97 HIS A C 1
ATOM 760 O O . HIS A 1 97 ? 34.249 -14.629 -28.805 1.00 46.94 97 HIS A O 1
ATOM 766 N N . SER A 1 98 ? 34.003 -14.768 -31.037 1.00 48.09 98 SER A N 1
ATOM 767 C CA . SER A 1 98 ? 34.703 -16.032 -31.291 1.00 48.09 98 SER A CA 1
ATOM 768 C C . SER A 1 98 ? 36.221 -15.931 -31.079 1.00 48.09 98 SER A C 1
ATOM 770 O O . SER A 1 98 ? 36.995 -16.501 -31.836 1.00 48.09 98 SER A O 1
ATOM 772 N N . HIS A 1 99 ? 36.668 -15.208 -30.055 1.00 44.69 99 HIS A N 1
ATOM 773 C CA . HIS A 1 99 ? 38.025 -15.278 -29.542 1.00 44.69 99 HIS A CA 1
ATOM 774 C C . HIS A 1 99 ? 37.960 -15.257 -28.017 1.00 44.69 99 HIS A C 1
ATOM 776 O O . HIS A 1 99 ? 37.628 -14.254 -27.392 1.00 44.69 99 HIS A O 1
ATOM 782 N N . ILE A 1 100 ? 38.250 -16.431 -27.462 1.00 55.06 100 ILE A N 1
ATOM 783 C CA . ILE A 1 100 ? 38.483 -16.756 -26.057 1.00 55.06 100 ILE A CA 1
ATOM 784 C C . ILE A 1 100 ? 39.123 -15.576 -25.309 1.00 55.06 100 ILE A C 1
ATOM 786 O O . ILE A 1 100 ? 40.308 -15.318 -25.485 1.00 55.06 100 ILE A O 1
ATOM 790 N N . VAL A 1 101 ? 38.371 -14.931 -24.412 1.00 45.72 101 VAL A N 1
ATOM 791 C CA . VAL A 1 101 ? 38.914 -14.390 -23.158 1.00 45.72 101 VAL A CA 1
ATOM 792 C C . VAL A 1 101 ? 37.887 -14.639 -22.059 1.00 45.72 101 VAL A C 1
ATOM 794 O O . VAL A 1 101 ? 36.797 -14.072 -22.020 1.00 45.72 101 VAL A O 1
ATOM 797 N N . LEU A 1 102 ? 38.256 -15.548 -21.168 1.00 51.44 102 LEU A N 1
ATOM 798 C CA . LEU A 1 102 ? 37.526 -15.919 -19.973 1.00 51.44 102 LEU A CA 1
ATOM 799 C C . LEU A 1 102 ? 37.480 -14.713 -19.021 1.00 51.44 102 LEU A C 1
ATOM 801 O O . LEU A 1 102 ? 38.440 -14.460 -18.302 1.00 51.44 102 LEU A O 1
ATOM 805 N N . VAL A 1 103 ? 36.366 -13.977 -18.983 1.00 47.31 103 VAL A N 1
ATOM 806 C CA . VAL A 1 103 ? 36.096 -13.013 -17.903 1.00 47.31 103 VAL A CA 1
ATOM 807 C C . VAL A 1 103 ? 34.868 -13.472 -17.125 1.00 47.31 103 VAL A C 1
ATOM 809 O O . VAL A 1 103 ? 33.801 -12.865 -17.134 1.00 47.31 103 VAL A O 1
ATOM 812 N N . LYS A 1 104 ? 35.048 -14.568 -16.382 1.00 47.88 104 LYS A N 1
ATOM 813 C CA . LYS A 1 104 ? 34.353 -14.735 -15.103 1.00 47.88 104 LYS A CA 1
ATOM 814 C C . LYS A 1 104 ? 34.897 -13.654 -14.169 1.00 47.88 104 LYS A C 1
ATOM 816 O O . LYS A 1 104 ? 35.858 -13.930 -13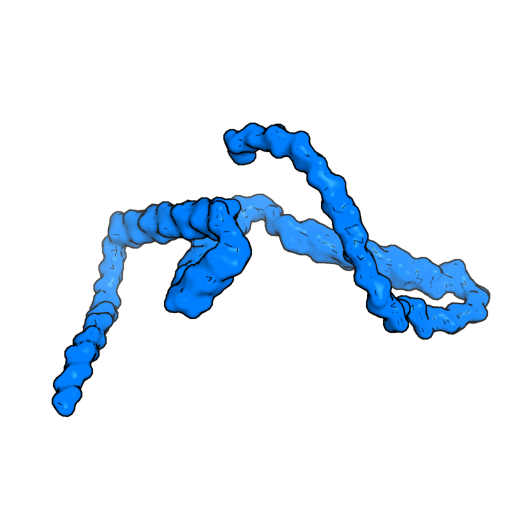.475 1.00 47.88 104 LYS A O 1
ATOM 821 N N . ASN A 1 105 ? 34.372 -12.431 -14.223 1.00 49.44 105 ASN A N 1
ATOM 822 C CA . ASN A 1 105 ? 34.618 -11.376 -13.228 1.00 49.44 105 ASN A CA 1
ATOM 823 C C . ASN A 1 105 ? 33.645 -10.206 -13.448 1.00 49.44 105 ASN A C 1
ATOM 825 O O . ASN A 1 105 ? 34.036 -9.111 -13.835 1.00 49.44 105 ASN A O 1
ATOM 829 N N . VAL A 1 106 ? 32.357 -10.431 -13.180 1.00 48.28 106 VAL A N 1
ATOM 830 C CA . VAL A 1 106 ? 31.393 -9.335 -12.962 1.00 48.28 106 VAL A CA 1
ATOM 831 C C . VAL A 1 106 ? 30.831 -9.452 -11.549 1.00 48.28 106 VAL A C 1
ATOM 833 O O . VAL A 1 106 ? 29.635 -9.570 -11.332 1.00 48.28 106 VAL A O 1
ATOM 836 N N . VAL A 1 107 ? 31.730 -9.456 -10.568 1.00 45.19 107 VAL A N 1
ATOM 837 C CA . VAL A 1 107 ? 31.464 -8.886 -9.244 1.00 45.19 107 VAL A CA 1
ATOM 838 C C . VAL A 1 107 ? 32.769 -8.220 -8.817 1.00 45.19 107 VAL A C 1
ATOM 840 O O . VAL A 1 107 ? 33.683 -8.919 -8.378 1.00 45.19 107 VAL A O 1
ATOM 843 N N . PRO A 1 108 ? 32.923 -6.892 -8.956 1.00 39.66 108 PRO A N 1
ATOM 844 C CA . PRO A 1 108 ? 34.026 -6.227 -8.298 1.00 39.66 108 PRO A CA 1
ATOM 845 C C . PRO A 1 108 ? 33.744 -6.284 -6.795 1.00 39.66 108 PRO A C 1
ATOM 847 O O . PRO A 1 108 ? 32.868 -5.586 -6.283 1.00 39.66 108 PRO A O 1
ATOM 850 N N . GLN A 1 109 ? 34.484 -7.131 -6.074 1.00 45.03 109 GLN A N 1
ATOM 851 C CA . GLN A 1 109 ? 34.688 -6.955 -4.638 1.00 45.03 109 GLN A CA 1
ATOM 852 C C . GLN A 1 109 ? 35.578 -5.728 -4.418 1.00 45.03 109 GLN A C 1
ATOM 854 O O . GLN A 1 109 ? 36.738 -5.812 -4.036 1.00 45.03 109 GLN A O 1
ATOM 859 N N . SER A 1 110 ? 35.016 -4.557 -4.667 1.00 40.56 110 SER A N 1
ATOM 860 C CA . SER A 1 110 ? 35.489 -3.309 -4.103 1.00 40.56 110 SER A CA 1
ATOM 861 C C . SER A 1 110 ? 34.245 -2.561 -3.659 1.00 40.56 110 SER A C 1
ATOM 863 O O . SER A 1 110 ? 33.445 -2.077 -4.456 1.00 40.56 110 SER A O 1
ATOM 865 N N . ARG A 1 111 ? 34.043 -2.539 -2.336 1.00 48.94 111 ARG A N 1
ATOM 866 C CA . ARG A 1 111 ? 33.127 -1.627 -1.648 1.00 48.94 111 ARG A CA 1
ATOM 867 C C . ARG A 1 111 ? 33.587 -0.197 -1.932 1.00 48.94 111 ARG A C 1
ATOM 869 O O . ARG A 1 111 ? 34.185 0.457 -1.084 1.00 48.94 111 ARG A O 1
ATOM 876 N N . THR A 1 112 ? 33.306 0.304 -3.121 1.00 44.34 112 THR A N 1
ATOM 877 C CA . THR A 1 112 ? 33.320 1.734 -3.367 1.00 44.34 112 THR A CA 1
ATOM 878 C C . THR A 1 112 ? 31.953 2.208 -2.921 1.00 44.34 112 THR A C 1
ATOM 880 O O . THR A 1 112 ? 30.942 1.944 -3.566 1.00 44.34 112 THR A O 1
ATOM 883 N N . SER A 1 113 ? 31.917 2.821 -1.740 1.00 51.19 113 SER A N 1
ATOM 884 C CA . SER A 1 113 ? 30.768 3.569 -1.245 1.00 51.19 113 SER A CA 1
ATOM 885 C C . SER A 1 113 ? 30.415 4.624 -2.293 1.00 51.19 113 SER A C 1
ATOM 887 O O . SER A 1 113 ? 31.002 5.705 -2.330 1.00 51.19 113 SER A O 1
ATOM 889 N N . CYS A 1 114 ? 29.507 4.286 -3.210 1.00 36.88 114 CYS A N 1
ATOM 890 C CA . CYS A 1 114 ? 28.930 5.232 -4.147 1.00 36.88 114 CYS A CA 1
ATOM 891 C C . CYS A 1 114 ? 28.029 6.165 -3.341 1.00 36.88 114 CYS A C 1
ATOM 893 O O . CYS A 1 114 ? 26.820 5.974 -3.223 1.00 36.88 114 CYS A O 1
ATOM 895 N N . ARG A 1 115 ? 28.648 7.181 -2.740 1.00 44.84 115 ARG A N 1
ATOM 896 C CA . ARG A 1 115 ? 27.952 8.332 -2.191 1.00 44.84 115 ARG A CA 1
ATOM 897 C C . ARG A 1 115 ? 27.372 9.090 -3.380 1.00 44.84 115 ARG A C 1
ATOM 899 O O . ARG A 1 115 ? 28.075 9.852 -4.035 1.00 44.84 115 ARG A O 1
ATOM 906 N N . PHE A 1 116 ? 26.100 8.845 -3.681 1.00 38.41 116 PHE A N 1
ATOM 907 C CA . PHE A 1 116 ? 25.338 9.689 -4.593 1.00 38.41 116 PHE A CA 1
ATOM 908 C C . PHE A 1 116 ? 25.408 11.132 -4.071 1.00 38.41 116 PHE A C 1
ATOM 910 O O . PHE A 1 116 ? 24.980 11.379 -2.938 1.00 38.41 116 PHE A O 1
ATOM 917 N N . PRO A 1 117 ? 25.949 12.098 -4.833 1.00 42.50 117 PRO A N 1
ATOM 918 C CA . PRO A 1 117 ? 25.848 13.490 -4.445 1.00 42.50 117 PRO A CA 1
ATOM 919 C C . PRO A 1 117 ? 24.378 13.890 -4.587 1.00 42.50 117 PRO A C 1
ATOM 921 O O . PRO A 1 117 ? 23.888 14.133 -5.690 1.00 42.50 117 PRO A O 1
ATOM 924 N N . LEU A 1 118 ? 23.657 13.946 -3.463 1.00 45.50 118 LEU A N 1
ATOM 925 C CA . LEU A 1 118 ? 22.372 14.631 -3.380 1.00 45.50 118 LEU A CA 1
ATOM 926 C C . LEU A 1 118 ? 22.624 16.116 -3.662 1.00 45.50 118 LEU A C 1
ATOM 928 O O . LEU A 1 118 ? 22.842 16.917 -2.754 1.00 45.50 118 LEU A O 1
ATOM 932 N N . LYS A 1 119 ? 22.593 16.507 -4.938 1.00 44.03 119 LYS A N 1
ATOM 933 C CA . LYS A 1 119 ? 22.307 17.896 -5.281 1.00 44.03 119 LYS A CA 1
ATOM 934 C C . LYS A 1 119 ? 20.865 18.135 -4.851 1.00 44.03 119 LYS A C 1
ATOM 936 O O . LYS A 1 119 ? 19.936 17.598 -5.450 1.00 44.03 119 LYS A O 1
ATO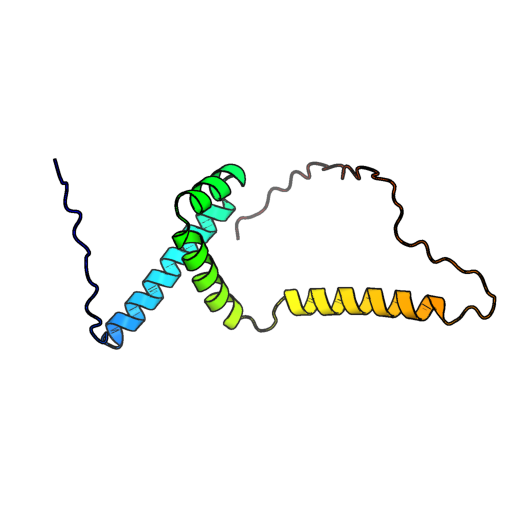M 941 N N . ARG A 1 120 ? 20.701 18.884 -3.758 1.00 45.41 120 ARG A N 1
ATOM 942 C CA . ARG A 1 120 ? 19.418 19.382 -3.259 1.00 45.41 120 ARG A CA 1
ATOM 943 C C . ARG A 1 120 ? 18.780 20.211 -4.374 1.00 45.41 120 ARG A C 1
ATOM 945 O O . ARG A 1 120 ? 19.077 21.386 -4.536 1.00 45.41 120 ARG A O 1
ATOM 952 N N . ALA A 1 121 ? 17.963 19.562 -5.195 1.00 46.78 121 ALA A N 1
ATOM 953 C CA . ALA A 1 121 ? 17.093 20.239 -6.134 1.00 46.78 121 ALA A CA 1
ATOM 954 C C . ALA A 1 121 ? 15.947 20.829 -5.312 1.00 46.78 121 ALA A C 1
ATOM 956 O O . ALA A 1 121 ? 15.037 20.105 -4.904 1.00 46.78 121 ALA A O 1
ATOM 957 N N . GLU A 1 122 ? 16.033 22.128 -5.038 1.00 55.72 122 GLU A N 1
ATOM 958 C CA . GLU A 1 122 ? 14.920 22.953 -4.578 1.00 55.72 122 GLU A CA 1
ATOM 959 C C . GLU A 1 122 ? 13.809 22.855 -5.638 1.00 55.72 122 GLU A C 1
ATOM 961 O O . GLU A 1 122 ? 13.781 23.585 -6.625 1.00 55.72 122 GLU A O 1
ATOM 966 N N . ARG A 1 123 ? 12.926 21.866 -5.500 1.00 51.28 123 ARG A N 1
ATOM 967 C CA . ARG A 1 123 ? 11.710 21.758 -6.302 1.00 51.28 123 ARG A CA 1
ATOM 968 C C . ARG A 1 123 ? 10.552 22.122 -5.398 1.00 51.28 123 ARG A C 1
ATOM 970 O O . ARG A 1 123 ? 10.069 21.276 -4.651 1.00 51.28 123 ARG A O 1
ATOM 977 N N . ARG A 1 124 ? 10.086 23.369 -5.505 1.00 56.47 124 ARG A N 1
ATOM 978 C CA . ARG A 1 124 ? 8.685 23.676 -5.206 1.00 56.47 124 ARG A CA 1
ATOM 979 C C . ARG A 1 124 ? 7.856 22.725 -6.067 1.00 56.47 124 ARG A C 1
ATOM 981 O O . ARG A 1 124 ? 7.913 22.808 -7.292 1.00 56.47 124 ARG A O 1
ATOM 988 N N . ARG A 1 125 ? 7.187 21.762 -5.439 1.00 55.78 125 ARG A N 1
ATOM 989 C CA . ARG A 1 125 ? 6.265 20.854 -6.122 1.00 55.78 125 ARG A CA 1
ATOM 990 C C . ARG A 1 125 ? 4.837 21.278 -5.793 1.00 55.78 125 ARG A C 1
ATOM 992 O O . ARG A 1 125 ? 4.569 21.558 -4.625 1.00 55.78 125 ARG A O 1
ATOM 999 N N . PRO A 1 126 ? 3.942 21.338 -6.788 1.00 46.91 126 PRO A N 1
ATOM 1000 C CA . PRO A 1 126 ? 2.522 21.463 -6.525 1.00 46.91 126 PRO A CA 1
ATOM 1001 C C . PRO A 1 126 ? 2.019 20.168 -5.878 1.00 46.91 126 PRO A C 1
ATOM 1003 O O . PRO A 1 126 ? 2.423 19.071 -6.261 1.00 46.91 126 PRO A O 1
ATOM 1006 N N . LEU A 1 127 ? 1.175 20.339 -4.864 1.00 42.12 127 LEU A N 1
ATOM 1007 C CA . LEU A 1 127 ? 0.393 19.285 -4.234 1.00 42.12 127 LEU A CA 1
ATOM 1008 C C . LEU A 1 127 ? -0.646 18.815 -5.242 1.00 42.12 127 LEU A C 1
ATOM 1010 O O . LEU A 1 127 ? -1.602 19.556 -5.395 1.00 42.12 127 LEU A O 1
ATOM 1014 N N . TRP A 1 128 ? -0.436 17.679 -5.910 1.00 48.06 128 TRP A N 1
ATOM 1015 C CA . TRP A 1 128 ? -1.450 16.676 -6.278 1.00 48.06 128 TRP A CA 1
ATOM 1016 C C . TRP A 1 128 ? -0.724 15.363 -6.585 1.00 48.06 128 TRP A C 1
ATOM 1018 O O . TRP A 1 128 ? 0.204 15.387 -7.427 1.00 48.06 128 TRP A O 1
#

Foldseek 3Di:
DDDDDDDPPPDDDDDDPVRVVVVVVVLLVLLVVLVVVCVPDDPVVNVVVCVVPVVSVVSNVVNVVVVQVPDPDDVVVVVVVVVVVVVVVVVVVVVPDPDDDDPPDPPPPDPPPPPDPPPPDPDPDDDD

Radius of gyration: 25.16 Å; chains: 1; bounding box: 65×40×74 Å

Sequence (128 aa):
MCSTAHAIMSSGSRLSKLQTALRAQLEGAQFRQLNETLYTQSGTASFALLSHQPHLFHAYHKGYRNQVADWPQNPLDIMIAEVKYVLSVAAQRTHTHSHIVLVKNVVPQSRTSCRFPLKRAERRRPLW

pLDDT: mean 76.64, std 23.22, range [36.5, 97.94]

Secondary structure (DSSP, 8-state):
----------------HHHHHHHHHHHHHHHHHHHHHHHHS-HHHHHHHHHH-HHHHHHHHHHHHHHHHT-SS-HHHHHHHHHHHHHHHHHHTTSS--S-----------------------------